Protein AF-A0A099KL88-F1 (afdb_monomer_lite)

Foldseek 3Di:
DDDDDDDDPDDPDPPPVVVVVVVVVVVVVCVVVVVVVVVVVLVVVLLVVLVVLLVLLQVLLVVLLVVDAAELVCLVCSQVSSLVSSVPDPSRPADSVQKDKDFAFFALDPVCVVVVVGPRDDPPSNGQKTKMKIAGDDDGPDPVSCVVGRRIDMDMHGYDYDD

pLDDT: mean 75.26, std 14.57, range [40.53, 94.12]

Sequence (163 aa):
MVNVNMGSWQHGQHKRTKHYKQRGSMVLEVAFLLPIFLFIVFSALELARGLILYASLNHVVSEAARQVKLSAASGANYQGKLLQAIKANPASLLDSSKLMVEQAKFYSSPEELANQEANNSVVDKNGLLAKYSVSYQVTLLSPWLQDLFPFSADILVKHEPER

Organism: Colwellia psychrerythraea (NCBI:txid28229)

Secondary structure (DSSP, 8-state):
-----------SSTTHHHHHHHHHHHHHHHHHHHHHHHHHHHHHHHHHHHHHHHHHHHHHHHHHHHH---BGGGGGGHHHHHHHHHHH-TT--S-GGGEEEEEEEEESSHHHHHHT--B-SS--TT-SEEEEEEEE----SSGGGTTT---EEEEEEEPBPP-

InterPro domains:
  IPR012495 TadE-like domain [PF07811] (24-66)

Radius of gyration: 32.89 Å; chains: 1; bounding box: 78×39×110 Å

Structure (mmCIF, N/CA/C/O backbone):
data_AF-A0A099KL88-F1
#
_entry.id   AF-A0A099KL88-F1
#
loop_
_atom_site.group_PDB
_atom_site.id
_atom_site.type_symbol
_atom_site.label_atom_id
_atom_site.label_alt_id
_atom_site.label_comp_id
_atom_site.label_asym_id
_atom_site.label_entity_id
_atom_site.label_seq_id
_atom_site.pdbx_PDB_ins_code
_atom_site.Cartn_x
_atom_site.Cartn_y
_atom_site.Cartn_z
_atom_site.occupancy
_atom_site.B_iso_or_equiv
_atom_site.auth_seq_id
_atom_site.auth_comp_id
_atom_site.auth_asym_id
_atom_site.auth_atom_id
_atom_site.pdbx_PDB_model_num
ATOM 1 N N . MET A 1 1 ? 56.949 22.483 -79.889 1.00 40.53 1 MET A N 1
ATOM 2 C CA . MET A 1 1 ? 57.203 22.008 -78.512 1.00 40.53 1 MET A CA 1
ATOM 3 C C . MET A 1 1 ? 55.963 22.305 -77.688 1.00 40.53 1 MET A C 1
ATOM 5 O O . MET A 1 1 ? 55.648 23.472 -77.513 1.00 40.53 1 MET A O 1
ATOM 9 N N . VAL A 1 2 ? 55.218 21.279 -77.270 1.00 41.91 2 VAL A N 1
ATOM 10 C CA . VAL A 1 2 ? 54.027 21.427 -76.417 1.00 41.91 2 VAL A CA 1
ATOM 11 C C . VAL A 1 2 ? 54.329 20.717 -75.105 1.00 41.91 2 VAL A C 1
ATOM 13 O O . VAL A 1 2 ? 54.659 19.535 -75.105 1.00 41.91 2 VAL A O 1
ATOM 16 N N . ASN A 1 3 ? 54.290 21.469 -74.008 1.00 43.38 3 ASN A N 1
ATOM 17 C CA . ASN A 1 3 ? 54.563 20.982 -72.663 1.00 43.38 3 ASN A CA 1
ATOM 18 C C . ASN A 1 3 ? 53.258 20.422 -72.076 1.00 43.38 3 ASN A C 1
ATOM 20 O O . ASN A 1 3 ? 52.301 21.170 -71.874 1.00 43.38 3 ASN A O 1
ATOM 24 N N . VAL A 1 4 ? 53.195 19.106 -71.864 1.00 51.44 4 VAL A N 1
ATOM 25 C CA . VAL A 1 4 ? 52.030 18.436 -71.273 1.00 51.44 4 VAL A CA 1
ATOM 26 C C . VAL A 1 4 ? 52.247 18.370 -69.769 1.00 51.44 4 VAL A C 1
ATOM 28 O O . VAL A 1 4 ? 53.046 17.582 -69.271 1.00 51.44 4 VAL A O 1
ATOM 31 N N . ASN A 1 5 ? 51.533 19.229 -69.047 1.00 52.06 5 ASN A N 1
ATOM 32 C CA . ASN A 1 5 ? 51.546 19.261 -67.593 1.00 52.06 5 ASN A CA 1
ATOM 33 C C . ASN A 1 5 ? 50.667 18.112 -67.060 1.00 52.06 5 ASN A C 1
ATOM 35 O O . ASN A 1 5 ? 49.442 18.143 -67.194 1.00 52.06 5 ASN A O 1
ATOM 39 N N . MET A 1 6 ? 51.289 17.071 -66.501 1.00 49.25 6 MET A N 1
ATOM 40 C CA . MET A 1 6 ? 50.600 15.957 -65.843 1.00 49.25 6 MET A CA 1
ATOM 41 C C . MET A 1 6 ? 50.048 16.421 -64.490 1.00 49.25 6 MET A C 1
ATOM 43 O O . MET A 1 6 ? 50.779 16.554 -63.511 1.00 49.25 6 MET A O 1
ATOM 47 N N . GLY A 1 7 ? 48.738 16.668 -64.440 1.00 47.75 7 GLY A N 1
ATOM 48 C CA . GLY A 1 7 ? 48.017 16.959 -63.204 1.00 47.75 7 GLY A CA 1
ATOM 49 C C . GLY A 1 7 ? 47.994 15.755 -62.257 1.00 47.75 7 GLY A C 1
ATOM 50 O O . GLY A 1 7 ? 47.506 14.679 -62.607 1.00 47.75 7 GLY A O 1
ATOM 51 N N . SER A 1 8 ? 48.489 15.952 -61.037 1.00 54.97 8 SER A N 1
ATOM 52 C CA . SER A 1 8 ? 48.431 14.996 -59.934 1.00 54.97 8 SER A CA 1
ATOM 53 C C . SER A 1 8 ? 47.009 14.898 -59.359 1.00 54.97 8 SER A C 1
ATOM 55 O O . SER A 1 8 ? 46.599 15.654 -58.481 1.00 54.97 8 SER A O 1
ATOM 57 N N . TRP A 1 9 ? 46.239 13.919 -59.835 1.00 56.09 9 TRP A N 1
ATOM 58 C CA . TRP A 1 9 ? 44.925 13.568 -59.284 1.00 56.09 9 TRP A CA 1
ATOM 59 C C . TRP A 1 9 ? 45.023 12.448 -58.252 1.00 56.09 9 TRP A C 1
ATOM 61 O O . TRP A 1 9 ? 44.628 11.315 -58.499 1.00 56.09 9 TRP A O 1
ATOM 71 N N . GLN A 1 10 ? 45.494 12.761 -57.055 1.00 58.88 10 GLN A N 1
ATOM 72 C CA . GLN A 1 10 ? 45.211 11.945 -55.876 1.00 58.88 10 GLN A CA 1
ATOM 73 C C . GLN A 1 10 ? 45.242 12.880 -54.687 1.00 58.88 10 GLN A C 1
ATOM 75 O O . GLN A 1 10 ? 46.338 13.250 -54.330 1.00 58.88 10 GLN A O 1
ATOM 80 N N . HIS A 1 11 ? 44.104 13.297 -54.117 1.00 52.09 11 HIS A N 1
ATOM 81 C CA . HIS A 1 11 ? 43.975 13.805 -52.728 1.00 52.09 11 HIS A CA 1
ATOM 82 C C . HIS A 1 11 ? 42.484 14.038 -52.344 1.00 52.09 11 HIS A C 1
ATOM 84 O O . HIS A 1 11 ? 42.136 14.994 -51.657 1.00 52.09 11 HIS A O 1
ATOM 90 N N . GLY A 1 12 ? 41.557 13.175 -52.795 1.00 51.12 12 GLY A N 1
ATOM 91 C CA . GLY A 1 12 ? 40.103 13.387 -52.607 1.00 51.12 12 GLY A CA 1
ATOM 92 C C . GLY A 1 12 ? 39.349 12.366 -51.741 1.00 51.12 12 GLY A C 1
ATOM 93 O O . GLY A 1 12 ? 38.256 12.656 -51.263 1.00 51.12 12 GLY A O 1
ATOM 94 N N . GLN A 1 13 ? 39.895 11.168 -51.515 1.00 51.78 13 GLN A N 1
ATOM 95 C CA . GLN A 1 13 ? 39.106 10.029 -51.007 1.00 51.78 13 GLN A CA 1
ATOM 96 C C . GLN A 1 13 ? 39.147 9.853 -49.472 1.00 51.78 13 GLN A C 1
ATOM 98 O O . GLN A 1 13 ? 38.297 9.176 -48.901 1.00 51.78 13 GLN A O 1
ATOM 103 N N . HIS A 1 14 ? 40.067 10.510 -48.756 1.00 50.00 14 HIS A N 1
ATOM 104 C CA . HIS A 1 14 ? 40.273 10.256 -47.319 1.00 50.00 14 HIS A CA 1
ATOM 105 C C . HIS A 1 14 ? 39.318 10.995 -46.361 1.00 50.00 14 HIS A C 1
ATOM 107 O O . HIS A 1 14 ? 39.259 10.657 -45.177 1.00 50.00 14 HIS A O 1
ATOM 113 N N . LYS A 1 15 ? 38.562 12.000 -46.831 1.00 52.56 15 LYS A N 1
ATOM 114 C CA . LYS A 1 15 ? 37.688 12.813 -45.957 1.00 52.56 15 LYS A CA 1
ATOM 115 C C . LYS A 1 15 ? 36.278 12.238 -45.759 1.00 52.56 15 LYS A C 1
ATOM 117 O O . LYS A 1 15 ? 35.658 12.526 -44.741 1.00 52.56 15 LYS A O 1
ATOM 122 N N . ARG A 1 16 ? 35.769 11.393 -46.667 1.00 51.44 16 ARG A N 1
ATOM 123 C CA . ARG A 1 16 ? 34.388 10.867 -46.572 1.00 51.44 16 ARG A CA 1
ATOM 124 C C . ARG A 1 16 ? 34.224 9.725 -45.561 1.00 51.44 16 ARG A C 1
ATOM 126 O O . ARG A 1 16 ? 33.170 9.615 -44.946 1.00 51.44 16 ARG A O 1
ATOM 133 N N . THR A 1 17 ? 35.259 8.922 -45.314 1.00 53.84 17 THR A N 1
ATOM 134 C CA . THR A 1 17 ? 35.189 7.772 -44.389 1.00 53.84 17 THR A CA 1
ATOM 135 C C . THR A 1 17 ? 35.221 8.164 -42.907 1.00 53.84 17 THR A C 1
ATOM 137 O O . THR A 1 17 ? 34.678 7.440 -42.073 1.00 53.84 17 THR A O 1
ATOM 140 N N . LYS A 1 18 ? 35.801 9.322 -42.557 1.00 55.94 18 LYS A N 1
ATOM 141 C CA . LYS A 1 18 ? 35.856 9.806 -41.164 1.00 55.94 18 LYS A CA 1
ATOM 142 C C . LYS A 1 18 ? 34.478 10.199 -40.617 1.00 55.94 18 LYS A C 1
ATOM 144 O O . LYS A 1 18 ? 34.154 9.835 -39.490 1.00 55.94 18 LYS A O 1
ATOM 149 N N . HIS A 1 19 ? 33.642 10.859 -41.422 1.00 54.12 19 HIS A N 1
ATOM 150 C CA . HIS A 1 19 ? 32.308 11.290 -40.987 1.00 54.12 19 HIS A CA 1
ATOM 151 C C . HIS A 1 19 ? 31.340 10.121 -40.736 1.00 54.12 19 HIS A C 1
ATOM 153 O O . HIS A 1 19 ? 30.538 10.186 -39.808 1.00 54.12 19 HIS A O 1
ATOM 159 N N . TYR A 1 20 ? 31.434 9.031 -41.507 1.00 56.16 20 TYR A N 1
ATOM 160 C CA . TYR A 1 20 ? 30.614 7.834 -41.277 1.00 56.16 20 TYR A CA 1
ATOM 161 C C . TYR A 1 20 ? 31.001 7.094 -39.989 1.00 56.16 20 TYR A C 1
ATOM 163 O O . TYR A 1 20 ? 30.117 6.694 -39.233 1.00 56.16 20 TYR A O 1
ATOM 171 N N . LYS A 1 21 ? 32.303 6.973 -39.687 1.00 59.56 21 LYS A N 1
ATOM 172 C CA . LYS A 1 21 ? 32.769 6.358 -38.430 1.00 59.56 21 LYS A CA 1
ATOM 173 C C . LYS A 1 21 ? 32.321 7.144 -37.193 1.00 59.56 21 LYS A C 1
ATOM 175 O O . LYS A 1 21 ? 31.896 6.538 -36.217 1.00 59.56 21 LYS A O 1
ATOM 180 N N . GLN A 1 22 ? 32.356 8.477 -37.249 1.00 62.06 22 GLN A N 1
ATOM 181 C CA . GLN A 1 22 ? 31.889 9.325 -36.144 1.00 62.06 22 GLN A CA 1
ATOM 182 C C . GLN A 1 22 ? 30.376 9.203 -35.906 1.00 62.06 22 GLN A C 1
ATOM 184 O O . GLN A 1 22 ? 29.952 9.098 -34.759 1.00 62.06 22 GLN A O 1
ATOM 189 N N . ARG A 1 23 ? 29.562 9.144 -36.970 1.00 63.03 23 ARG A N 1
ATOM 190 C CA . ARG A 1 23 ? 28.108 8.938 -36.841 1.00 63.03 23 ARG A CA 1
ATOM 191 C C . ARG A 1 23 ? 27.762 7.557 -36.277 1.00 63.03 23 ARG A C 1
ATOM 193 O O . ARG A 1 23 ? 26.900 7.471 -35.413 1.00 63.03 23 ARG A O 1
ATOM 200 N N . GLY A 1 24 ? 28.454 6.499 -36.707 1.00 67.12 24 GLY A N 1
ATOM 201 C CA . GLY A 1 24 ? 28.255 5.149 -36.162 1.00 67.12 24 GLY A CA 1
ATOM 202 C C . GLY A 1 24 ? 28.632 5.035 -34.680 1.00 67.12 24 GLY A C 1
ATOM 203 O O . GLY A 1 24 ? 27.910 4.407 -33.913 1.00 67.12 24 GLY A O 1
ATOM 204 N N . SER A 1 25 ? 29.714 5.704 -34.265 1.00 76.69 25 SER A N 1
ATOM 205 C CA . SER A 1 25 ? 30.130 5.770 -32.857 1.00 76.69 25 SER A CA 1
ATOM 206 C C . SER A 1 25 ? 29.094 6.477 -31.981 1.00 76.69 25 SER A C 1
ATOM 208 O O . SER A 1 25 ? 28.775 5.987 -30.904 1.00 76.69 25 SER A O 1
ATOM 210 N N . MET A 1 26 ? 28.534 7.594 -32.457 1.00 78.50 26 MET A N 1
ATOM 211 C CA . MET A 1 26 ? 27.524 8.356 -31.717 1.00 78.50 26 MET A CA 1
ATOM 212 C C . MET A 1 26 ? 26.215 7.572 -31.551 1.00 78.50 26 MET A C 1
ATOM 214 O O . MET A 1 26 ? 25.597 7.614 -30.494 1.00 78.50 26 MET A O 1
ATOM 218 N N . VAL A 1 27 ? 25.801 6.819 -32.576 1.00 84.38 27 VAL A N 1
ATOM 219 C CA . VAL A 1 27 ? 24.602 5.967 -32.498 1.00 84.38 27 VAL A CA 1
ATOM 220 C C . VAL A 1 27 ? 24.787 4.846 -31.477 1.00 84.38 27 VAL A C 1
ATOM 222 O O . VAL A 1 27 ? 23.866 4.580 -30.709 1.00 84.38 27 VAL A O 1
ATOM 225 N N . LEU A 1 28 ? 25.966 4.218 -31.432 1.00 83.50 28 LEU A N 1
ATOM 226 C CA . LEU A 1 28 ? 26.276 3.193 -30.432 1.00 83.50 28 LEU A CA 1
ATOM 227 C C . LEU A 1 28 ? 26.258 3.773 -29.016 1.00 83.50 28 LEU A C 1
ATOM 229 O O . LEU A 1 28 ? 25.609 3.210 -28.142 1.00 83.50 28 LEU A O 1
ATOM 233 N N . GLU A 1 29 ? 26.900 4.919 -28.798 1.00 84.94 29 GLU A N 1
ATOM 234 C CA . GLU A 1 29 ? 26.918 5.584 -27.493 1.00 84.94 29 GLU A CA 1
ATOM 235 C C . GLU A 1 29 ? 25.501 5.922 -27.002 1.00 84.94 29 GLU A C 1
ATOM 237 O O . GLU A 1 29 ? 25.140 5.588 -25.874 1.00 84.94 29 GLU A O 1
ATOM 242 N N . VAL A 1 30 ? 24.649 6.478 -27.869 1.00 88.88 30 VAL A N 1
ATOM 243 C CA . VAL A 1 30 ? 23.245 6.760 -27.528 1.00 88.88 30 VAL A CA 1
ATOM 244 C C . VAL A 1 30 ? 22.451 5.474 -27.288 1.00 88.88 30 VAL A C 1
ATOM 246 O O . VAL A 1 30 ? 21.648 5.432 -26.361 1.00 88.88 30 VAL A O 1
ATOM 249 N N . ALA A 1 31 ? 22.682 4.412 -28.062 1.00 89.88 31 ALA A N 1
ATOM 250 C CA . ALA A 1 31 ? 21.996 3.133 -27.874 1.00 89.88 31 ALA A CA 1
ATOM 251 C C . ALA A 1 31 ? 22.302 2.485 -26.512 1.00 89.88 31 ALA A C 1
ATOM 253 O O . ALA A 1 31 ? 21.445 1.786 -25.977 1.00 89.88 31 ALA A O 1
ATOM 254 N N . PHE A 1 32 ? 23.480 2.743 -25.933 1.00 91.31 32 PHE A N 1
ATOM 255 C CA . PHE A 1 32 ? 23.829 2.284 -24.585 1.00 91.31 32 PHE A CA 1
ATOM 256 C C . PHE A 1 32 ? 23.389 3.255 -23.485 1.00 91.31 32 PHE A C 1
ATOM 258 O O . PHE A 1 32 ? 22.901 2.815 -22.444 1.00 91.31 32 PHE A O 1
ATOM 265 N N . LEU A 1 33 ? 23.529 4.567 -23.694 1.00 93.25 33 LEU A N 1
ATOM 266 C CA . LEU A 1 33 ? 23.202 5.567 -22.672 1.00 93.25 33 LEU A CA 1
ATOM 267 C C . LEU A 1 33 ? 21.696 5.791 -22.515 1.00 93.25 33 LEU A C 1
ATOM 269 O O . LEU A 1 33 ? 21.224 5.989 -21.396 1.00 93.25 33 LEU A O 1
ATOM 273 N N . LEU A 1 34 ? 20.929 5.749 -23.608 1.00 93.56 34 LEU A N 1
ATOM 274 C CA . LEU A 1 34 ? 19.495 6.033 -23.582 1.00 93.56 34 LEU A CA 1
ATOM 275 C C . LEU A 1 34 ? 18.717 5.044 -22.692 1.00 93.56 34 LEU A C 1
ATOM 277 O O . LEU A 1 34 ? 17.951 5.518 -21.854 1.00 93.56 34 LEU A O 1
ATOM 281 N N . PRO A 1 35 ? 18.905 3.709 -22.779 1.00 93.12 35 PRO A N 1
ATOM 282 C CA . PRO A 1 35 ? 18.208 2.776 -21.893 1.00 93.12 35 PRO A CA 1
ATOM 283 C C . PRO A 1 35 ? 18.549 2.988 -20.416 1.00 93.12 35 PRO A C 1
ATOM 285 O O . PRO A 1 35 ? 17.658 2.920 -19.576 1.00 93.12 35 PRO A O 1
ATOM 288 N N . ILE A 1 36 ? 19.813 3.292 -20.098 1.00 92.31 36 ILE A N 1
ATOM 289 C CA . ILE A 1 36 ? 20.255 3.569 -18.722 1.00 92.31 36 ILE A CA 1
ATOM 290 C C . ILE A 1 36 ? 19.588 4.845 -18.206 1.00 92.31 36 ILE A C 1
ATOM 292 O O . ILE A 1 36 ? 19.047 4.866 -17.102 1.00 92.31 36 ILE A O 1
ATOM 296 N N . PHE A 1 37 ? 19.581 5.903 -19.015 1.00 94.12 37 PHE A N 1
ATOM 297 C CA . PHE A 1 37 ? 18.935 7.158 -18.657 1.00 94.12 37 PHE A CA 1
ATOM 298 C C . PHE A 1 37 ? 17.429 6.977 -18.439 1.00 94.12 37 PHE A C 1
ATOM 300 O O . PHE A 1 37 ? 16.897 7.418 -17.421 1.00 94.12 37 PHE A O 1
ATOM 307 N N . LEU A 1 38 ? 16.748 6.277 -19.351 1.00 92.94 38 LEU A N 1
ATOM 308 C CA . LEU A 1 38 ? 15.328 5.959 -19.205 1.00 92.94 38 LEU A CA 1
ATOM 309 C C . LEU A 1 38 ? 15.080 5.143 -17.937 1.00 92.94 38 LEU A C 1
ATOM 311 O O . LEU A 1 38 ? 14.182 5.485 -17.173 1.00 92.94 38 LEU A O 1
ATOM 315 N N . PHE A 1 39 ? 15.898 4.124 -17.669 1.00 90.69 39 PHE A N 1
ATOM 316 C CA . PHE A 1 39 ? 15.800 3.329 -16.448 1.00 90.69 39 PHE A CA 1
ATOM 317 C C . PHE A 1 39 ? 15.891 4.199 -15.189 1.00 90.69 39 PHE A C 1
ATOM 319 O O . PHE A 1 39 ? 15.060 4.053 -14.295 1.00 90.69 39 PHE A O 1
ATOM 326 N N . ILE A 1 40 ? 16.839 5.141 -15.132 1.00 91.75 40 ILE A N 1
ATOM 327 C CA . ILE A 1 40 ? 16.993 6.068 -13.999 1.00 91.75 40 ILE A CA 1
ATOM 328 C C . ILE A 1 40 ? 15.760 6.967 -13.855 1.00 91.75 40 ILE A C 1
ATOM 330 O O . ILE A 1 40 ? 15.227 7.102 -12.753 1.00 91.75 40 ILE A O 1
ATOM 334 N N . VAL A 1 41 ? 15.281 7.563 -14.950 1.00 93.50 41 VAL A N 1
ATOM 335 C CA . VAL A 1 41 ? 14.120 8.466 -14.922 1.00 93.50 41 VAL A CA 1
ATOM 336 C C . VAL A 1 41 ? 12.854 7.725 -14.492 1.00 93.50 41 VAL A C 1
ATOM 338 O O . VAL A 1 41 ? 12.149 8.193 -13.598 1.00 93.50 41 VAL A O 1
ATOM 341 N N . PHE A 1 42 ? 12.576 6.554 -15.071 1.00 91.75 42 PHE A N 1
ATOM 342 C CA . PHE A 1 42 ? 11.419 5.746 -14.683 1.00 91.75 42 PHE A CA 1
ATOM 343 C C . PHE A 1 42 ? 11.529 5.268 -13.236 1.00 91.75 42 PHE A C 1
ATOM 345 O O . PHE A 1 42 ? 10.558 5.387 -12.496 1.00 91.75 42 PHE A O 1
ATOM 352 N N . SER A 1 43 ? 12.713 4.835 -12.798 1.00 90.06 43 SER A N 1
ATOM 353 C CA . SER A 1 43 ? 12.959 4.450 -11.404 1.00 90.06 43 SER A CA 1
ATOM 354 C C . SER A 1 43 ? 12.671 5.593 -10.431 1.00 90.06 43 SER A C 1
ATOM 356 O O . SER A 1 43 ? 12.006 5.387 -9.419 1.00 90.06 43 SER A O 1
ATOM 358 N N . ALA A 1 44 ? 13.122 6.813 -10.740 1.00 91.31 44 ALA A N 1
ATOM 359 C CA . ALA A 1 44 ? 12.877 7.983 -9.901 1.00 91.31 44 ALA A CA 1
ATOM 360 C C . ALA A 1 44 ? 11.384 8.346 -9.833 1.00 91.31 44 ALA A C 1
ATOM 362 O O . ALA A 1 44 ? 10.865 8.639 -8.754 1.00 91.31 44 ALA A O 1
ATOM 363 N N . LEU A 1 45 ? 10.680 8.294 -10.969 1.00 92.31 45 LEU A N 1
ATOM 364 C CA . LEU A 1 45 ? 9.238 8.544 -11.029 1.00 92.31 45 LEU A CA 1
ATOM 365 C C . LEU A 1 45 ? 8.442 7.489 -10.254 1.00 92.31 45 LEU A C 1
ATOM 367 O O . LEU A 1 45 ? 7.522 7.835 -9.510 1.00 92.31 45 LEU A O 1
ATOM 371 N N . GLU A 1 46 ? 8.794 6.212 -10.396 1.00 90.00 46 GLU A N 1
ATOM 372 C CA . GLU A 1 46 ? 8.142 5.135 -9.654 1.00 90.00 46 GLU A CA 1
ATOM 373 C C . GLU A 1 46 ? 8.414 5.219 -8.156 1.00 90.00 46 GLU A C 1
ATOM 375 O O . GLU A 1 46 ? 7.493 5.027 -7.364 1.00 90.00 46 GLU A O 1
ATOM 380 N N . LEU A 1 47 ? 9.637 5.572 -7.758 1.00 90.94 47 LEU A N 1
ATOM 381 C CA . LEU A 1 47 ? 9.987 5.784 -6.358 1.00 90.94 47 LEU A CA 1
ATOM 382 C C . LEU A 1 47 ? 9.176 6.939 -5.759 1.00 90.94 47 LEU A C 1
ATOM 384 O O . LEU A 1 47 ? 8.592 6.787 -4.686 1.00 90.94 47 LEU A O 1
ATOM 388 N N . ALA A 1 48 ? 9.077 8.070 -6.464 1.00 91.38 48 ALA A N 1
ATOM 389 C CA . ALA A 1 48 ? 8.262 9.204 -6.028 1.00 91.38 48 ALA A CA 1
ATOM 390 C C . ALA A 1 48 ? 6.781 8.817 -5.893 1.00 91.38 48 ALA A C 1
ATOM 392 O O . ALA A 1 48 ? 6.136 9.143 -4.895 1.00 91.38 48 ALA A O 1
ATOM 393 N N . ARG A 1 49 ? 6.245 8.064 -6.862 1.00 89.06 49 ARG A N 1
ATOM 394 C CA . ARG A 1 49 ? 4.880 7.527 -6.797 1.00 89.06 49 ARG A CA 1
ATOM 395 C C . ARG A 1 49 ? 4.697 6.591 -5.600 1.00 89.06 49 ARG A C 1
ATOM 397 O O . ARG A 1 49 ? 3.692 6.709 -4.903 1.00 89.06 49 ARG A O 1
ATOM 404 N N . GLY A 1 50 ? 5.649 5.693 -5.352 1.00 88.69 50 GLY A N 1
ATOM 405 C CA . GLY A 1 50 ? 5.645 4.781 -4.208 1.00 88.69 50 GLY A CA 1
ATOM 406 C C . GLY A 1 50 ? 5.601 5.535 -2.879 1.00 88.69 50 GLY A C 1
ATOM 407 O O . GLY A 1 50 ? 4.726 5.268 -2.058 1.00 88.69 50 GLY A O 1
ATOM 408 N N . LEU A 1 51 ? 6.455 6.550 -2.715 1.00 90.31 51 LEU A N 1
ATOM 409 C CA . LEU A 1 51 ? 6.473 7.416 -1.532 1.00 90.31 51 LEU A CA 1
ATOM 410 C C . LEU A 1 51 ? 5.139 8.133 -1.310 1.00 90.31 51 LEU A C 1
ATOM 412 O O . LEU A 1 51 ? 4.634 8.147 -0.189 1.00 90.31 51 LEU A O 1
ATOM 416 N N . ILE A 1 52 ? 4.554 8.707 -2.364 1.00 90.88 52 ILE A N 1
ATOM 417 C CA . ILE A 1 52 ? 3.267 9.412 -2.271 1.00 90.88 52 ILE A CA 1
ATOM 418 C C . ILE A 1 52 ? 2.153 8.450 -1.849 1.00 90.88 52 ILE A C 1
ATOM 420 O O . ILE A 1 52 ? 1.362 8.781 -0.967 1.00 90.88 52 ILE A O 1
ATOM 424 N N . LEU A 1 53 ? 2.097 7.253 -2.441 1.00 89.69 53 LEU A N 1
ATOM 425 C CA . LEU A 1 53 ? 1.100 6.241 -2.085 1.00 89.69 53 LEU A CA 1
ATOM 426 C C . LEU A 1 53 ? 1.279 5.759 -0.644 1.00 89.69 53 LEU A C 1
ATOM 428 O O . LEU A 1 53 ? 0.301 5.680 0.094 1.00 89.69 53 LEU A O 1
ATOM 432 N N . TYR A 1 54 ? 2.515 5.497 -0.221 1.00 89.56 54 TYR A N 1
ATOM 433 C CA . TYR A 1 54 ? 2.819 5.088 1.148 1.00 89.56 54 TYR A CA 1
ATOM 434 C C . TYR A 1 54 ? 2.468 6.182 2.172 1.00 89.56 54 TYR A C 1
ATOM 436 O O . TYR A 1 54 ? 1.866 5.903 3.212 1.00 89.56 54 TYR A O 1
ATOM 444 N N . ALA A 1 55 ? 2.785 7.443 1.873 1.00 90.44 55 ALA A N 1
ATOM 445 C CA . ALA A 1 55 ? 2.421 8.577 2.717 1.00 90.44 55 ALA A CA 1
ATOM 446 C C . ALA A 1 55 ? 0.897 8.774 2.778 1.00 90.44 55 ALA A C 1
ATOM 448 O O . ALA A 1 55 ? 0.350 8.984 3.860 1.00 90.44 55 ALA A O 1
ATOM 449 N N . SER A 1 56 ? 0.206 8.656 1.639 1.00 91.06 56 SER A N 1
ATOM 450 C CA . SER A 1 56 ? -1.257 8.738 1.567 1.00 91.06 56 SER A CA 1
ATOM 451 C C . SER A 1 56 ? -1.916 7.617 2.373 1.00 91.06 56 SER A C 1
ATOM 453 O O . SER A 1 56 ? -2.825 7.899 3.150 1.00 91.06 56 SER A O 1
ATOM 455 N N . LEU A 1 57 ? -1.409 6.380 2.281 1.00 91.00 57 LEU A N 1
ATOM 456 C CA . LEU A 1 57 ? -1.867 5.249 3.091 1.00 91.00 57 LEU A CA 1
ATOM 457 C C . LEU A 1 57 ? -1.768 5.558 4.582 1.00 91.00 57 LEU A C 1
ATOM 459 O O . LEU A 1 57 ? -2.784 5.540 5.271 1.00 91.00 57 LEU A O 1
ATOM 463 N N . ASN A 1 58 ? -0.582 5.920 5.070 1.00 90.00 58 ASN A N 1
ATOM 464 C CA . ASN A 1 58 ? -0.388 6.240 6.485 1.00 90.00 58 ASN A CA 1
ATOM 465 C C . ASN A 1 58 ? -1.273 7.403 6.954 1.00 90.00 58 ASN A C 1
ATOM 467 O O . ASN A 1 58 ? -1.854 7.345 8.039 1.00 90.00 58 ASN A O 1
ATOM 471 N N . HIS A 1 59 ? -1.401 8.448 6.135 1.00 90.56 59 HIS A N 1
ATOM 472 C CA . HIS A 1 59 ? -2.225 9.605 6.461 1.00 90.56 59 HIS A CA 1
ATOM 473 C C . HIS A 1 59 ? -3.708 9.236 6.583 1.00 90.56 59 HIS A C 1
ATOM 475 O O . HIS A 1 59 ? -4.325 9.506 7.613 1.00 90.56 59 HIS A O 1
ATOM 481 N N . VAL A 1 60 ? -4.275 8.594 5.560 1.00 90.75 60 VAL A N 1
ATOM 482 C CA . VAL A 1 60 ? -5.707 8.274 5.518 1.00 90.75 60 VAL A CA 1
ATOM 483 C C . VAL A 1 60 ? -6.069 7.238 6.578 1.00 90.75 60 VAL A C 1
ATOM 485 O O . VAL A 1 60 ? -7.119 7.350 7.203 1.00 90.75 60 VAL A O 1
ATOM 488 N N . VAL A 1 61 ? -5.194 6.262 6.821 1.00 89.75 61 VAL A N 1
ATOM 489 C CA . VAL A 1 61 ? -5.374 5.240 7.858 1.00 89.75 61 VAL A CA 1
ATOM 490 C C . VAL A 1 61 ? -5.354 5.869 9.255 1.00 89.75 61 VAL A C 1
ATOM 492 O O . VAL A 1 61 ? -6.244 5.594 10.058 1.00 89.75 61 VAL A O 1
ATOM 495 N N . SER A 1 62 ? -4.407 6.771 9.532 1.00 87.50 62 SER A N 1
ATOM 496 C CA . SER A 1 62 ? -4.344 7.508 10.803 1.00 87.50 62 SER A CA 1
ATOM 497 C C . SER A 1 62 ? -5.571 8.401 11.017 1.00 87.50 62 SER A C 1
ATOM 499 O O . SER A 1 62 ? -6.153 8.428 12.103 1.00 87.50 62 SER A O 1
ATOM 501 N N . GLU A 1 63 ? -6.018 9.090 9.968 1.00 87.62 63 GLU A N 1
ATOM 502 C CA . GLU A 1 63 ? -7.200 9.949 10.030 1.00 87.62 63 GLU A CA 1
ATOM 503 C C . GLU A 1 63 ? -8.489 9.135 10.222 1.00 87.62 63 GLU A C 1
ATOM 505 O O . GLU A 1 63 ? -9.312 9.451 11.080 1.00 87.62 63 GLU A O 1
ATOM 510 N N . ALA A 1 64 ? -8.636 8.018 9.507 1.00 86.69 64 ALA A N 1
ATOM 511 C CA . ALA A 1 64 ? -9.755 7.100 9.687 1.00 86.69 64 ALA A CA 1
ATOM 512 C C . ALA A 1 64 ? -9.780 6.500 11.102 1.00 86.69 64 ALA A C 1
ATOM 514 O O . ALA A 1 64 ? -10.841 6.432 11.723 1.00 86.69 64 ALA A O 1
ATOM 515 N N . ALA A 1 65 ? -8.621 6.130 11.654 1.00 84.00 65 ALA A N 1
ATOM 516 C CA . ALA A 1 65 ? -8.513 5.632 13.023 1.00 84.00 65 ALA A CA 1
ATOM 517 C C . ALA A 1 65 ? -8.972 6.663 14.067 1.00 84.00 65 ALA A C 1
ATOM 519 O O . ALA A 1 65 ? -9.592 6.290 15.062 1.00 84.00 65 ALA A O 1
ATOM 520 N N . ARG A 1 66 ? -8.719 7.959 13.836 1.00 82.88 66 ARG A N 1
ATOM 521 C CA . ARG A 1 66 ? -9.208 9.041 14.709 1.00 82.88 66 ARG A CA 1
ATOM 522 C C . ARG A 1 66 ? -10.724 9.200 14.652 1.00 82.88 66 ARG A C 1
ATOM 524 O O . ARG A 1 66 ? -11.341 9.532 15.663 1.00 82.88 66 ARG A O 1
ATOM 531 N N . GLN A 1 67 ? -11.320 8.976 13.485 1.00 82.69 67 GLN A N 1
ATOM 532 C CA . GLN A 1 67 ? -12.761 9.123 13.279 1.00 82.69 67 GLN A CA 1
ATOM 533 C C . GLN A 1 67 ? -13.551 7.926 13.824 1.00 82.69 67 GLN A C 1
ATOM 535 O O . GLN A 1 67 ? -14.647 8.098 14.363 1.00 82.69 67 GLN A O 1
ATOM 540 N N . VAL A 1 68 ? -13.007 6.711 13.718 1.00 80.88 68 VAL A N 1
ATOM 541 C CA . VAL A 1 68 ? -13.695 5.494 14.158 1.00 80.88 68 VAL A CA 1
ATOM 542 C C . VAL A 1 68 ? -13.376 5.198 15.623 1.00 80.88 68 VAL A C 1
ATOM 544 O O . VAL A 1 68 ? -12.346 4.615 15.952 1.00 80.88 68 VAL A O 1
ATOM 547 N N . LYS A 1 69 ? -14.313 5.536 16.515 1.00 70.81 69 LYS A N 1
ATOM 548 C CA . LYS A 1 69 ? -14.278 5.100 17.919 1.00 70.81 69 LYS A CA 1
ATOM 549 C C . LYS A 1 69 ? -14.732 3.648 18.047 1.00 70.81 69 LYS A C 1
ATOM 551 O O . LYS A 1 69 ? -15.723 3.240 17.434 1.00 70.81 69 LYS A O 1
ATOM 556 N N . LEU A 1 70 ? -14.017 2.885 18.863 1.00 66.50 70 LEU A N 1
ATOM 557 C CA . LEU A 1 70 ? -14.246 1.461 19.062 1.00 66.50 70 LEU A CA 1
ATOM 558 C C . LEU A 1 70 ? -14.985 1.262 20.396 1.00 66.50 70 LEU A C 1
ATOM 560 O O . LEU A 1 70 ? -14.379 1.297 21.462 1.00 66.50 70 LEU A O 1
ATOM 564 N N . SER A 1 71 ? -16.314 1.116 20.335 1.00 58.28 71 SER A N 1
ATOM 565 C CA . SER A 1 71 ? -17.131 0.738 21.500 1.00 58.28 71 SER A CA 1
ATOM 566 C C . SER A 1 71 ? -17.180 -0.784 21.652 1.00 58.28 71 SER A C 1
ATOM 568 O O . SER A 1 71 ? -17.096 -1.497 20.645 1.00 58.28 71 SER A O 1
ATOM 570 N N . ALA A 1 72 ? -17.360 -1.285 22.879 1.00 53.66 72 ALA A N 1
ATOM 571 C CA . ALA A 1 72 ? -17.406 -2.719 23.191 1.00 53.66 72 ALA A CA 1
ATOM 572 C C . ALA A 1 72 ? -18.417 -3.518 22.333 1.00 53.66 72 ALA A C 1
ATOM 574 O O . ALA A 1 72 ? -18.137 -4.648 21.933 1.00 53.66 72 ALA A O 1
ATOM 575 N N . ALA A 1 73 ? -19.548 -2.917 21.942 1.00 48.22 73 ALA A N 1
ATOM 576 C CA . ALA A 1 73 ? -20.531 -3.537 21.044 1.00 48.22 73 ALA A CA 1
ATOM 577 C C . ALA A 1 73 ? -20.088 -3.621 19.563 1.00 48.22 73 ALA A C 1
ATOM 579 O O . ALA A 1 73 ? -20.708 -4.318 18.760 1.00 48.22 73 ALA A O 1
ATOM 580 N N . SER A 1 74 ? -19.028 -2.905 19.173 1.00 54.97 74 SER A N 1
ATOM 581 C CA . SER A 1 74 ? -18.650 -2.665 17.772 1.00 54.97 74 SER A CA 1
ATOM 582 C C . SER A 1 74 ? -17.371 -3.359 17.302 1.00 54.97 74 SER A C 1
ATOM 584 O O . SER A 1 74 ? -17.045 -3.250 16.118 1.00 54.97 74 SER A O 1
ATOM 586 N N . GLY A 1 75 ? -16.683 -4.106 18.175 1.00 57.50 75 GLY A N 1
ATOM 587 C CA . GLY A 1 75 ? -15.442 -4.815 17.834 1.00 57.50 75 GLY A CA 1
ATOM 588 C C . GLY A 1 75 ? -15.571 -5.742 16.619 1.00 57.50 75 GLY A C 1
ATOM 589 O O . GLY A 1 75 ? -14.649 -5.833 15.815 1.00 57.50 75 GLY A O 1
ATOM 590 N N . ALA A 1 76 ? -16.754 -6.330 16.404 1.00 58.53 76 ALA A N 1
ATOM 591 C CA . ALA A 1 76 ? -17.038 -7.184 15.248 1.00 58.53 76 ALA A CA 1
ATOM 592 C C . ALA A 1 76 ? -17.142 -6.427 13.903 1.00 58.53 76 ALA A C 1
ATOM 594 O O . ALA A 1 76 ? -16.986 -7.039 12.854 1.00 58.53 76 ALA A O 1
ATOM 595 N N . ASN A 1 77 ? -17.371 -5.106 13.914 1.00 72.75 77 ASN A N 1
ATOM 596 C CA . ASN A 1 77 ? -17.596 -4.292 12.707 1.00 72.75 77 ASN A CA 1
ATOM 597 C C . ASN A 1 77 ? -16.548 -3.183 12.507 1.00 72.75 77 ASN A C 1
ATOM 599 O O . ASN A 1 77 ? -16.715 -2.331 11.629 1.00 72.75 77 ASN A O 1
ATOM 603 N N . TYR A 1 78 ? -15.470 -3.160 13.299 1.00 77.00 78 TYR A N 1
ATOM 604 C CA . TYR A 1 78 ? -14.466 -2.097 13.206 1.00 77.00 78 TYR A CA 1
ATOM 605 C C . TYR A 1 78 ? -13.763 -2.070 11.846 1.00 77.00 78 TYR A C 1
ATOM 607 O O . TYR A 1 78 ? -13.614 -0.996 11.275 1.00 77.00 78 TYR A O 1
ATOM 615 N N . GLN A 1 79 ? -13.413 -3.232 11.281 1.00 79.00 79 GLN A N 1
ATOM 616 C CA . GLN A 1 79 ? -12.801 -3.318 9.947 1.00 79.00 79 GLN A CA 1
ATOM 617 C C . GLN A 1 79 ? -13.659 -2.624 8.880 1.00 79.00 79 GLN A C 1
ATOM 619 O O . GLN A 1 79 ? -13.154 -1.822 8.097 1.00 79.00 79 GLN A O 1
ATOM 624 N N . GLY A 1 80 ? -14.970 -2.893 8.881 1.00 81.56 80 GLY A N 1
ATOM 625 C CA . GLY A 1 80 ? -15.914 -2.284 7.945 1.00 81.56 80 GLY A CA 1
ATOM 626 C C . GLY A 1 80 ? -16.035 -0.772 8.137 1.00 81.56 80 GLY A C 1
ATOM 627 O O . GLY A 1 80 ? 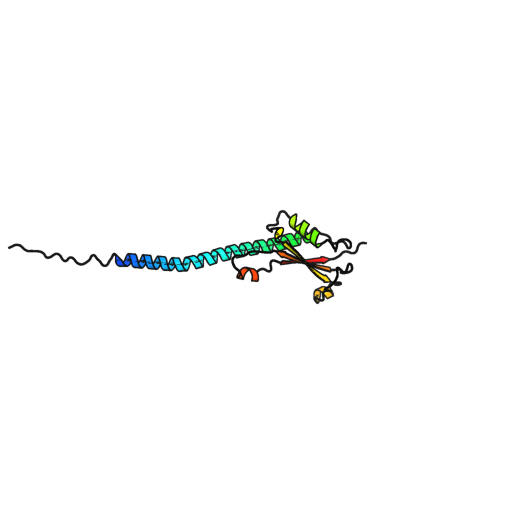-15.998 -0.027 7.158 1.00 81.56 80 GLY A O 1
ATOM 628 N N . LYS A 1 81 ? -16.107 -0.305 9.391 1.00 83.69 81 LYS A N 1
ATOM 629 C CA . LYS A 1 81 ? -16.146 1.132 9.712 1.00 83.69 81 LYS A CA 1
ATOM 630 C C . LYS A 1 81 ? -14.850 1.848 9.328 1.00 83.69 81 LYS A C 1
ATOM 632 O O . LYS A 1 81 ? -14.907 2.942 8.777 1.00 83.69 81 LYS A O 1
ATOM 637 N N . LEU A 1 82 ? -13.698 1.228 9.580 1.00 85.19 82 LEU A N 1
ATOM 638 C CA . LEU A 1 82 ? -12.388 1.754 9.207 1.00 85.19 82 LEU A CA 1
ATOM 639 C C . LEU A 1 82 ? -12.274 1.871 7.686 1.00 85.19 82 LEU A C 1
ATOM 641 O O . LEU A 1 82 ? -11.926 2.933 7.178 1.00 85.19 82 LEU A O 1
ATOM 645 N N . LEU A 1 83 ? -12.650 0.822 6.949 1.00 86.25 83 LEU A N 1
ATOM 646 C CA . LEU A 1 83 ? -12.649 0.850 5.488 1.00 86.25 83 LEU A CA 1
ATOM 647 C C . LEU A 1 83 ? -13.610 1.914 4.937 1.00 86.25 83 LEU A C 1
ATOM 649 O O . LEU A 1 83 ? -13.284 2.588 3.962 1.00 86.25 83 LEU A O 1
ATOM 653 N N . GLN A 1 84 ? -14.777 2.092 5.558 1.00 87.00 84 GLN A N 1
ATOM 654 C CA . GLN A 1 84 ? -15.723 3.143 5.186 1.00 87.00 84 GLN A CA 1
ATOM 655 C C . GLN A 1 84 ? -15.146 4.545 5.429 1.00 87.00 84 GLN A C 1
ATOM 657 O O . GLN A 1 84 ? -15.261 5.398 4.552 1.00 87.00 84 GLN A O 1
ATOM 662 N N . ALA A 1 85 ? -14.498 4.777 6.572 1.00 86.75 85 ALA A N 1
ATOM 663 C CA . ALA A 1 85 ? -13.856 6.053 6.885 1.00 86.75 85 ALA A CA 1
ATOM 664 C C . ALA A 1 85 ? -12.688 6.357 5.929 1.00 86.75 85 ALA A C 1
ATOM 666 O O . ALA A 1 85 ? -12.571 7.477 5.437 1.00 86.75 85 ALA A O 1
ATOM 667 N N . ILE A 1 86 ? -11.884 5.346 5.579 1.00 86.88 86 ILE A N 1
ATOM 668 C CA . ILE A 1 86 ? -10.827 5.470 4.565 1.00 86.88 86 ILE A CA 1
ATOM 669 C C . ILE A 1 86 ? -11.426 5.846 3.199 1.00 86.88 86 ILE A C 1
ATOM 671 O O . ILE A 1 86 ? -10.938 6.765 2.545 1.00 86.88 86 ILE A O 1
ATOM 675 N N . LYS A 1 87 ? -12.510 5.177 2.783 1.00 86.44 87 LYS A N 1
ATOM 676 C CA . LYS A 1 87 ? -13.217 5.451 1.517 1.00 86.44 87 LYS A CA 1
ATOM 677 C C . LYS A 1 87 ? -13.839 6.844 1.458 1.00 86.44 87 LYS A C 1
ATOM 679 O O . LYS A 1 87 ? -13.925 7.421 0.381 1.00 86.44 87 LYS A O 1
ATOM 684 N N . ALA A 1 88 ? -14.298 7.359 2.593 1.00 85.69 88 ALA A N 1
ATOM 685 C CA . ALA A 1 88 ? -14.925 8.671 2.681 1.00 85.69 88 ALA A CA 1
ATOM 686 C C . ALA A 1 88 ? -13.910 9.826 2.699 1.00 85.69 88 ALA A C 1
ATOM 688 O O . ALA A 1 88 ? -14.319 10.979 2.573 1.00 85.69 88 ALA A O 1
ATOM 689 N N . ASN A 1 89 ? -12.610 9.550 2.863 1.00 84.75 89 ASN A N 1
ATOM 690 C CA . ASN A 1 89 ? -11.595 10.591 2.958 1.00 84.75 89 ASN A CA 1
ATOM 691 C C . ASN A 1 89 ? -11.302 11.211 1.572 1.00 84.75 89 ASN A C 1
ATOM 693 O O . ASN A 1 89 ? -10.736 10.533 0.709 1.00 84.75 89 ASN A O 1
ATOM 697 N N . PRO A 1 90 ? -11.619 12.502 1.348 1.00 76.62 90 PRO A N 1
ATOM 698 C CA . PRO A 1 90 ? -11.440 13.154 0.049 1.00 76.62 90 PRO A CA 1
ATOM 699 C C . PRO A 1 90 ? -9.969 13.391 -0.323 1.00 76.62 90 PRO A C 1
ATOM 701 O O . PRO A 1 90 ? -9.672 13.638 -1.487 1.00 76.62 90 PRO A O 1
ATOM 704 N N . ALA A 1 91 ? -9.044 13.317 0.640 1.00 75.44 91 ALA A N 1
ATOM 705 C CA . ALA A 1 91 ? -7.606 13.454 0.406 1.00 75.44 91 ALA A CA 1
ATOM 706 C C . ALA A 1 91 ? -6.928 12.121 0.034 1.00 75.44 91 ALA A C 1
ATOM 708 O O . ALA A 1 91 ? -5.710 12.072 -0.155 1.00 75.44 91 ALA A O 1
ATOM 709 N N . SER A 1 92 ? -7.692 11.028 -0.050 1.00 78.31 92 SER A N 1
ATOM 710 C CA . SER A 1 92 ? -7.157 9.724 -0.420 1.00 78.31 92 SER A CA 1
ATOM 711 C C . SER A 1 92 ? -6.774 9.686 -1.899 1.00 78.31 92 SER A C 1
ATOM 713 O O . SER A 1 92 ? -7.613 9.855 -2.780 1.00 78.31 92 SER A O 1
ATOM 715 N N . LEU A 1 93 ? -5.501 9.395 -2.172 1.00 83.25 93 LEU A N 1
ATOM 716 C CA . LEU A 1 93 ? -5.011 9.061 -3.516 1.00 83.25 93 LEU A CA 1
ATOM 717 C C . LEU A 1 93 ? -5.093 7.549 -3.792 1.00 83.25 93 LEU A C 1
ATOM 719 O O . LEU A 1 93 ? -4.572 7.064 -4.798 1.00 83.25 93 LEU A O 1
ATOM 723 N N . LEU A 1 94 ? -5.695 6.794 -2.870 1.00 86.38 94 LEU A N 1
ATOM 724 C CA . LEU A 1 94 ? -5.718 5.339 -2.874 1.00 86.38 94 LEU A CA 1
ATOM 725 C C . LEU A 1 94 ? -6.978 4.835 -3.564 1.00 86.38 94 LEU A C 1
ATOM 727 O O . LEU A 1 94 ? -8.090 5.295 -3.296 1.00 86.38 94 LEU A O 1
ATOM 731 N N . ASP A 1 95 ? -6.804 3.819 -4.398 1.00 84.88 95 ASP A N 1
ATOM 732 C CA . ASP A 1 95 ? -7.923 3.077 -4.953 1.00 84.88 95 ASP A CA 1
ATOM 733 C C . ASP A 1 95 ? -8.515 2.159 -3.880 1.00 84.88 95 ASP A C 1
ATOM 735 O O . ASP A 1 95 ? -7.876 1.222 -3.398 1.00 84.88 95 ASP A O 1
ATOM 739 N N . SER A 1 96 ? -9.769 2.410 -3.518 1.00 80.25 96 SER A N 1
ATOM 740 C CA . SER A 1 96 ? -10.428 1.650 -2.462 1.00 80.25 96 SER A CA 1
ATOM 741 C C . SER A 1 96 ? -10.612 0.160 -2.756 1.00 80.25 96 SER A C 1
ATOM 743 O O . SER A 1 96 ? -10.793 -0.614 -1.818 1.00 80.25 96 SER A O 1
ATOM 745 N N . SER A 1 97 ? -10.555 -0.248 -4.028 1.00 84.38 97 SER A N 1
ATOM 746 C CA . SER A 1 97 ? -10.619 -1.659 -4.433 1.00 84.38 97 SER A CA 1
ATOM 747 C C . SER A 1 97 ? -9.327 -2.429 -4.140 1.00 84.38 97 SER A C 1
ATOM 749 O O . SER A 1 97 ? -9.344 -3.655 -4.085 1.00 84.38 97 SER A O 1
ATOM 751 N N . LYS A 1 98 ? -8.219 -1.713 -3.918 1.00 86.31 98 LYS A N 1
ATOM 752 C CA . LYS A 1 98 ? -6.885 -2.274 -3.657 1.00 86.31 98 LYS A CA 1
ATOM 753 C C . LYS A 1 98 ? -6.502 -2.249 -2.180 1.00 86.31 98 LYS A C 1
ATOM 755 O O . LYS A 1 98 ? -5.398 -2.663 -1.833 1.00 86.31 98 LYS A O 1
ATOM 760 N N . LEU A 1 99 ? -7.387 -1.738 -1.325 1.00 85.69 99 LEU A N 1
ATOM 761 C CA . LEU A 1 99 ? -7.211 -1.719 0.121 1.00 85.69 99 LEU A CA 1
ATOM 762 C C . LEU A 1 99 ? -7.731 -3.013 0.734 1.00 85.69 99 LEU A C 1
ATOM 764 O O . LEU A 1 99 ? -8.871 -3.413 0.494 1.00 85.69 99 LEU A O 1
ATOM 768 N N . MET A 1 100 ? -6.917 -3.615 1.589 1.00 83.94 100 MET A N 1
ATOM 769 C CA . MET A 1 100 ? -7.301 -4.754 2.409 1.00 83.94 100 MET A CA 1
ATOM 770 C C . MET A 1 100 ? -7.060 -4.406 3.875 1.00 83.94 100 MET A C 1
ATOM 772 O O . MET A 1 100 ? -6.033 -3.836 4.230 1.00 83.94 100 MET A O 1
ATOM 776 N N . VAL A 1 101 ? -8.035 -4.710 4.730 1.00 80.06 101 VAL A N 1
ATOM 777 C CA . VAL A 1 101 ? -7.916 -4.522 6.179 1.00 80.06 101 VAL A CA 1
ATOM 778 C C . VAL A 1 101 ? -7.856 -5.899 6.809 1.00 80.06 101 VAL A C 1
ATOM 780 O O . VAL A 1 101 ? -8.843 -6.631 6.810 1.00 80.06 101 VAL A O 1
ATOM 783 N N . GLU A 1 102 ? -6.704 -6.237 7.363 1.00 77.81 102 GLU A N 1
ATOM 784 C CA . GLU A 1 102 ? -6.489 -7.470 8.101 1.00 77.81 102 GLU A CA 1
ATOM 785 C C . GLU A 1 102 ? -6.522 -7.158 9.599 1.00 77.81 102 GLU A C 1
ATOM 787 O O . GLU A 1 102 ? -5.866 -6.240 10.098 1.00 77.81 102 GLU A O 1
ATOM 792 N N . GLN A 1 103 ? -7.343 -7.897 10.344 1.00 66.69 103 GLN A N 1
ATOM 793 C CA . GLN A 1 103 ? -7.301 -7.835 11.802 1.00 66.69 103 GLN A CA 1
ATOM 794 C C . GLN A 1 103 ? -6.131 -8.698 12.243 1.00 66.69 103 GLN A C 1
ATOM 796 O O . GLN A 1 103 ? -6.155 -9.912 12.071 1.00 66.69 103 GLN A O 1
ATOM 801 N N . ALA A 1 104 ? -5.091 -8.047 12.754 1.00 60.91 104 ALA A N 1
ATOM 802 C CA . ALA A 1 104 ? -3.832 -8.718 12.992 1.00 60.91 104 ALA A CA 1
ATOM 803 C C . ALA A 1 104 ? -3.866 -9.472 14.324 1.00 60.91 104 ALA A C 1
ATOM 805 O O . ALA A 1 104 ? -3.635 -10.678 14.337 1.00 60.91 104 ALA A O 1
ATOM 806 N N . LYS A 1 105 ? -4.089 -8.774 15.450 1.00 71.50 105 LYS A N 1
ATOM 807 C CA . LYS A 1 105 ? -3.831 -9.322 16.800 1.00 71.50 105 LYS A CA 1
ATOM 808 C C . LYS A 1 105 ? -4.646 -8.614 17.890 1.00 71.50 105 LYS A C 1
ATOM 810 O O . LYS A 1 105 ? -4.855 -7.404 17.800 1.00 71.50 105 LYS A O 1
ATOM 815 N N . PHE A 1 106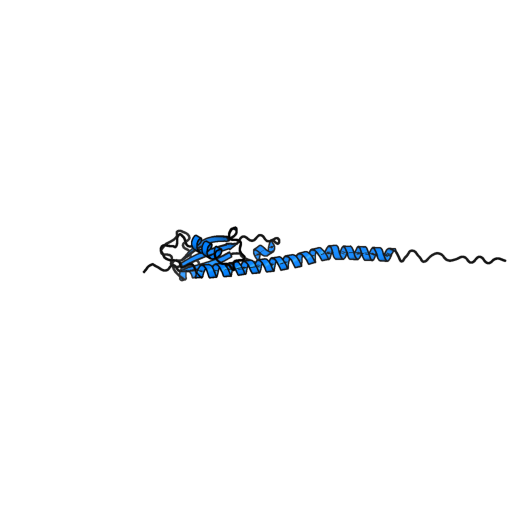 ? -5.045 -9.342 18.935 1.00 73.00 106 PHE A N 1
ATOM 816 C CA . PHE A 1 106 ? -5.615 -8.785 20.170 1.00 73.00 106 PHE A CA 1
ATOM 817 C C . PHE A 1 106 ? -4.616 -8.888 21.322 1.00 73.00 106 PHE A C 1
ATOM 819 O O . PHE A 1 106 ? -3.850 -9.851 21.399 1.00 73.00 106 PHE A O 1
ATOM 826 N N . TYR A 1 107 ? -4.653 -7.893 22.205 1.00 74.25 107 TYR A N 1
ATOM 827 C CA . TYR A 1 107 ? -3.822 -7.806 23.400 1.00 74.25 107 TYR A CA 1
ATOM 828 C C . TYR A 1 107 ? -4.691 -7.427 24.599 1.00 74.25 107 TYR A C 1
ATOM 830 O O . TYR A 1 107 ? -5.489 -6.481 24.549 1.00 74.25 107 TYR A O 1
ATOM 838 N N . SER A 1 108 ? -4.527 -8.171 25.682 1.00 70.44 108 SER A N 1
ATOM 839 C CA . SER A 1 108 ? -5.273 -8.003 26.928 1.00 70.44 108 SER A CA 1
ATOM 840 C C . SER A 1 108 ? -4.654 -6.902 27.788 1.00 70.44 108 SER A C 1
ATOM 842 O O . SER A 1 108 ? -5.378 -6.206 28.496 1.00 70.44 108 SER A O 1
ATOM 844 N N . SER A 1 109 ? -3.338 -6.675 27.682 1.00 70.94 109 SER A N 1
ATOM 845 C CA . SER A 1 109 ? -2.638 -5.589 28.379 1.00 70.94 109 SER A CA 1
ATOM 846 C C . SER A 1 109 ? -1.551 -4.912 27.521 1.00 70.94 109 SER A C 1
ATOM 848 O O . SER A 1 109 ? -1.115 -5.455 26.500 1.00 70.94 109 SER A O 1
ATOM 850 N N . PRO A 1 110 ? -1.084 -3.708 27.911 1.00 74.25 110 PRO A N 1
ATOM 851 C CA . PRO A 1 110 ? 0.089 -3.082 27.303 1.00 74.25 110 PRO A CA 1
ATOM 852 C C . PRO A 1 110 ? 1.378 -3.903 27.468 1.00 74.25 110 PRO A C 1
ATOM 854 O O . PRO A 1 110 ? 2.254 -3.803 26.610 1.00 74.25 110 PRO A O 1
ATOM 857 N N . GLU A 1 111 ? 1.506 -4.710 28.531 1.00 76.31 111 GLU A N 1
ATOM 858 C CA . GLU A 1 111 ? 2.667 -5.596 28.701 1.00 76.31 111 GLU A CA 1
ATOM 859 C C . GLU A 1 111 ? 2.672 -6.722 27.656 1.00 76.31 111 GLU A C 1
ATOM 861 O O . GLU A 1 111 ? 3.712 -6.989 27.058 1.00 76.31 111 GLU A O 1
ATOM 866 N N . GLU A 1 112 ? 1.512 -7.319 27.355 1.00 75.12 112 GLU A N 1
ATOM 867 C CA . GLU A 1 112 ? 1.379 -8.318 26.279 1.00 75.12 112 GLU A CA 1
ATOM 868 C C . GLU A 1 112 ? 1.728 -7.728 24.903 1.00 75.12 112 GLU A C 1
ATOM 870 O O . GLU A 1 112 ? 2.388 -8.373 24.085 1.00 75.12 112 GLU A O 1
ATOM 875 N N . LEU A 1 113 ? 1.345 -6.470 24.650 1.00 77.12 113 LEU A N 1
ATOM 876 C CA . LEU A 1 113 ? 1.747 -5.751 23.439 1.00 77.12 113 LEU A CA 1
ATOM 877 C C . LEU A 1 113 ? 3.268 -5.555 23.373 1.00 77.12 113 LEU A C 1
ATOM 879 O O . LEU A 1 113 ? 3.859 -5.757 22.310 1.00 77.12 113 LEU A O 1
ATOM 883 N N . ALA A 1 114 ? 3.895 -5.169 24.488 1.00 77.06 114 ALA A N 1
ATOM 884 C CA . ALA A 1 114 ? 5.340 -4.959 24.566 1.00 77.06 114 ALA A CA 1
ATOM 885 C C . ALA A 1 114 ? 6.123 -6.262 24.331 1.00 77.06 114 ALA A C 1
ATOM 887 O O . ALA A 1 114 ? 7.149 -6.245 23.649 1.00 77.06 114 ALA A O 1
ATOM 888 N N . ASN A 1 115 ? 5.597 -7.387 24.819 1.00 81.38 115 ASN A N 1
ATOM 889 C CA . ASN A 1 115 ? 6.198 -8.712 24.661 1.00 81.38 115 ASN A CA 1
ATOM 890 C C . ASN A 1 115 ? 5.793 -9.418 23.350 1.00 81.38 115 ASN A C 1
ATOM 892 O O . ASN A 1 115 ? 6.297 -10.496 23.051 1.00 81.38 115 ASN A O 1
ATOM 896 N N . GLN A 1 116 ? 4.914 -8.808 22.542 1.00 71.38 116 GLN A N 1
ATOM 897 C CA . GLN A 1 116 ? 4.331 -9.379 21.316 1.00 71.38 116 GLN A CA 1
ATOM 898 C C . GLN A 1 116 ? 3.582 -10.709 21.518 1.00 71.38 116 GLN A C 1
ATOM 900 O O . GLN A 1 116 ? 3.331 -11.439 20.551 1.00 71.38 116 GLN A O 1
ATOM 905 N N . GLU A 1 117 ? 3.163 -10.990 22.748 1.00 68.88 117 GLU A N 1
ATOM 906 C CA . GLU A 1 117 ? 2.393 -12.171 23.129 1.00 68.88 117 GLU A CA 1
ATOM 907 C C . GLU A 1 117 ? 0.915 -11.918 22.818 1.00 68.88 117 GLU A C 1
ATOM 909 O O . GLU A 1 117 ? 0.132 -11.498 23.661 1.00 68.88 117 GLU A O 1
ATOM 914 N N . ALA A 1 118 ? 0.536 -12.091 21.552 1.00 64.88 118 ALA A N 1
ATOM 915 C CA . ALA A 1 118 ? -0.854 -11.938 21.141 1.00 64.88 118 ALA A CA 1
ATOM 916 C C . ALA A 1 118 ? -1.667 -13.200 21.440 1.00 64.88 118 ALA A C 1
ATOM 918 O O . ALA A 1 118 ? -1.264 -14.309 21.074 1.00 64.88 118 ALA A O 1
ATOM 919 N N . ASN A 1 119 ? -2.869 -13.018 21.988 1.00 63.38 119 ASN A N 1
ATOM 920 C CA . ASN A 1 119 ? -3.879 -14.070 21.991 1.00 63.38 119 ASN A CA 1
ATOM 921 C C . ASN A 1 119 ? -4.376 -14.250 20.548 1.00 63.38 119 ASN A C 1
ATOM 923 O O . ASN A 1 119 ? -5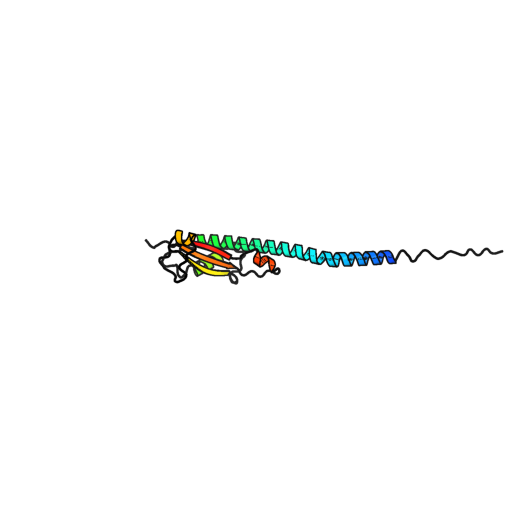.181 -13.477 20.032 1.00 63.38 119 ASN A O 1
ATOM 927 N N . ASN A 1 120 ? -3.831 -15.254 19.857 1.00 56.50 120 ASN A N 1
ATOM 928 C CA . ASN A 1 120 ? -4.007 -15.485 18.417 1.00 56.50 120 ASN A CA 1
ATOM 929 C C . ASN A 1 120 ? -5.411 -15.950 18.004 1.00 56.50 120 ASN A C 1
ATOM 931 O O . ASN A 1 120 ? -5.598 -16.447 16.892 1.00 56.50 120 ASN A O 1
ATOM 935 N N . SER A 1 121 ? -6.414 -15.903 18.869 1.00 50.81 121 SER A N 1
ATOM 936 C CA . SER A 1 121 ? -7.680 -16.554 18.567 1.00 50.81 121 SER A CA 1
ATOM 937 C C . SER A 1 121 ? -8.803 -15.907 19.342 1.00 50.81 121 SER A C 1
ATOM 939 O O . SER A 1 121 ? -8.780 -15.883 20.564 1.00 50.81 121 SER A O 1
ATOM 941 N N . VAL A 1 122 ? -9.823 -15.504 18.587 1.00 51.16 122 VAL A N 1
ATOM 942 C CA . VAL A 1 122 ? -11.103 -14.955 19.038 1.00 51.16 122 VAL A CA 1
ATOM 943 C C . VAL A 1 122 ? -11.047 -13.448 19.282 1.00 51.16 122 VAL A C 1
ATOM 945 O O . VAL A 1 122 ? -10.144 -12.931 19.930 1.00 51.16 122 VAL A O 1
ATOM 948 N N . VAL A 1 123 ? -12.042 -12.750 18.718 1.00 52.78 123 VAL A N 1
ATOM 949 C CA . VAL A 1 123 ? -12.464 -11.402 19.118 1.00 52.78 123 VAL A CA 1
ATOM 950 C C . VAL A 1 123 ? -12.823 -11.491 20.595 1.00 52.78 123 VAL A C 1
ATOM 952 O O . VAL A 1 123 ? -13.987 -11.681 20.952 1.00 52.78 123 VAL A O 1
ATOM 955 N N . ASP A 1 124 ? -11.812 -11.484 21.456 1.00 51.72 124 ASP A N 1
ATOM 956 C CA . ASP A 1 124 ? -12.037 -11.471 22.880 1.00 51.72 124 ASP A CA 1
ATOM 957 C C . ASP A 1 124 ? -12.578 -10.082 23.175 1.00 51.72 124 ASP A C 1
ATOM 959 O O . ASP A 1 124 ? -11.876 -9.074 23.075 1.00 51.72 124 ASP A O 1
ATOM 963 N N . LYS A 1 125 ? -13.878 -10.022 23.466 1.00 52.66 125 LYS A N 1
ATOM 964 C CA . LYS A 1 125 ? -14.583 -8.783 23.807 1.00 52.66 125 LYS A CA 1
ATOM 965 C C . LYS A 1 125 ?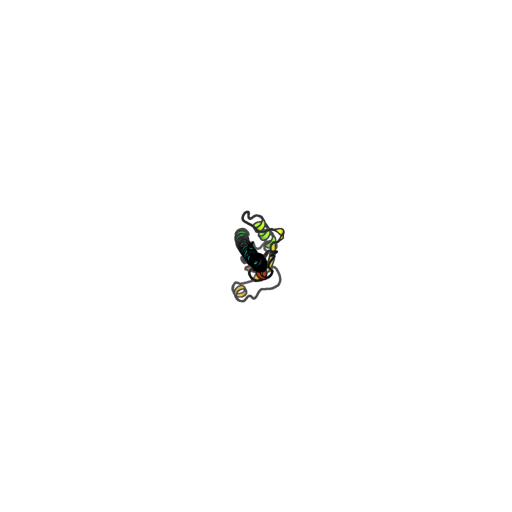 -13.971 -8.104 25.042 1.00 52.66 125 LYS A C 1
ATOM 967 O O . LYS A 1 125 ? -14.317 -6.960 25.320 1.00 52.66 125 LYS A O 1
ATOM 972 N N . ASN A 1 126 ? -13.061 -8.792 25.737 1.00 52.50 126 ASN A N 1
ATOM 973 C CA . ASN A 1 126 ? -12.309 -8.305 26.886 1.00 52.50 126 ASN A CA 1
ATOM 974 C C . ASN A 1 126 ? -10.900 -7.785 26.538 1.00 52.50 126 ASN A C 1
ATOM 976 O O . ASN A 1 126 ? -10.245 -7.204 27.403 1.00 52.50 126 ASN A O 1
ATOM 980 N N . GLY A 1 127 ? -10.424 -7.964 25.300 1.00 59.25 127 GLY A N 1
ATOM 981 C CA . GLY A 1 127 ? -9.138 -7.437 24.850 1.00 59.25 127 GLY A CA 1
ATOM 982 C C . GLY A 1 127 ? -9.146 -5.909 24.835 1.00 59.25 127 GLY A C 1
ATOM 983 O O . GLY A 1 127 ? -9.824 -5.286 24.019 1.00 59.25 127 GLY A O 1
ATOM 984 N N . LEU A 1 128 ? -8.376 -5.290 25.732 1.00 66.75 128 LEU A N 1
ATOM 985 C CA . LEU A 1 128 ? -8.279 -3.831 25.860 1.00 66.75 128 LEU A CA 1
ATOM 986 C C . LEU A 1 128 ? -7.641 -3.169 24.631 1.00 66.75 128 LEU A C 1
ATOM 988 O O . LEU A 1 128 ? -7.882 -1.985 24.388 1.00 66.75 128 LEU A O 1
ATOM 992 N N . LEU A 1 129 ? -6.831 -3.895 23.857 1.00 74.19 129 LEU A N 1
ATOM 993 C CA . LEU A 1 129 ? -6.084 -3.378 22.712 1.00 74.19 129 LEU A CA 1
ATOM 994 C C . LEU A 1 129 ? -6.212 -4.322 21.506 1.00 74.19 129 LEU A C 1
ATOM 996 O O . LEU A 1 129 ? -6.093 -5.537 21.627 1.00 74.19 129 LEU A O 1
ATOM 1000 N N . ALA A 1 130 ? -6.414 -3.761 20.316 1.00 76.50 130 ALA A N 1
ATOM 1001 C CA . ALA A 1 130 ? -6.482 -4.502 19.060 1.00 76.50 130 ALA A CA 1
ATOM 1002 C C . ALA A 1 130 ? -5.591 -3.849 18.002 1.00 76.50 130 ALA A C 1
ATOM 1004 O O . ALA A 1 130 ? -5.634 -2.634 17.805 1.00 76.50 130 ALA A O 1
ATOM 1005 N N . LYS A 1 131 ? -4.795 -4.660 17.307 1.00 81.75 131 LYS A N 1
ATOM 1006 C CA . LYS A 1 131 ? -3.957 -4.240 16.187 1.00 81.75 131 LYS A CA 1
ATOM 1007 C C . LYS A 1 131 ? -4.643 -4.592 14.870 1.00 81.75 131 LYS A C 1
ATOM 1009 O O . LYS A 1 131 ? -4.951 -5.756 14.611 1.00 81.75 131 LYS A O 1
ATOM 1014 N N . TYR A 1 132 ? -4.825 -3.587 14.025 1.00 82.38 132 TYR A N 1
ATOM 1015 C CA . TYR A 1 132 ? -5.292 -3.724 12.649 1.00 82.38 132 TYR A CA 1
ATOM 1016 C C . TYR A 1 132 ? -4.150 -3.373 11.701 1.00 82.38 132 TYR A C 1
ATOM 1018 O O . TYR A 1 132 ? -3.413 -2.425 11.964 1.00 82.38 132 TYR A O 1
ATOM 1026 N N . SER A 1 133 ? -4.014 -4.124 10.613 1.00 85.56 133 SER A N 1
ATOM 1027 C CA . SER A 1 133 ? -3.089 -3.813 9.525 1.00 85.56 133 SER A CA 1
ATOM 1028 C C . SER A 1 133 ? -3.8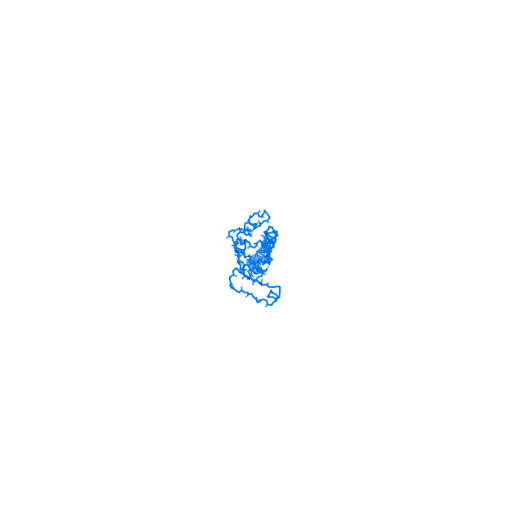93 -3.505 8.270 1.00 85.56 133 SER A C 1
ATOM 1030 O O . SER A 1 133 ? -4.789 -4.260 7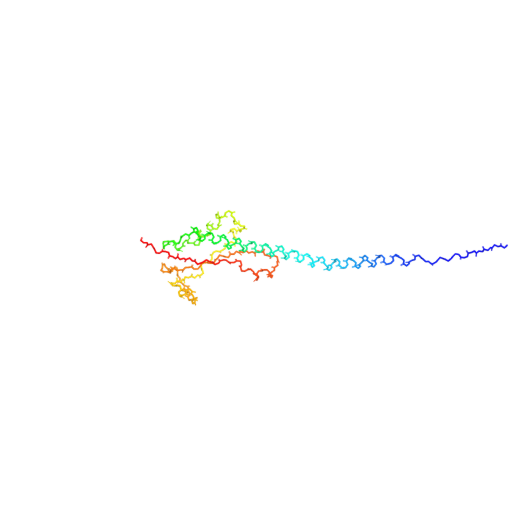.893 1.00 85.56 133 SER A O 1
ATOM 1032 N N . VAL A 1 134 ? -3.620 -2.368 7.644 1.00 87.62 134 VAL A N 1
ATOM 1033 C CA . VAL A 1 134 ? -4.243 -1.958 6.386 1.00 87.62 134 VAL A CA 1
ATOM 1034 C C . VAL A 1 134 ? -3.193 -2.051 5.299 1.00 87.62 134 VAL A C 1
ATOM 1036 O O . VAL A 1 134 ? -2.267 -1.245 5.280 1.00 87.62 134 VAL A O 1
ATOM 1039 N N . SER A 1 135 ? -3.331 -3.012 4.395 1.00 89.88 135 SER A N 1
ATOM 1040 C CA . SER A 1 135 ? -2.444 -3.191 3.251 1.00 89.88 135 SER A CA 1
ATOM 1041 C C . SER A 1 135 ? -3.041 -2.588 1.979 1.00 89.88 135 SER A C 1
ATOM 1043 O O . SER A 1 135 ? -4.260 -2.486 1.807 1.00 89.88 135 SER A O 1
ATOM 1045 N N . TYR A 1 136 ? -2.165 -2.149 1.082 1.00 89.12 136 TYR A N 1
ATOM 1046 C CA . TYR A 1 136 ? -2.516 -1.563 -0.202 1.00 89.12 136 TYR A CA 1
ATOM 1047 C C . TYR A 1 136 ? -1.764 -2.271 -1.323 1.00 89.12 136 TYR A C 1
ATOM 1049 O O . TYR A 1 136 ? -0.534 -2.296 -1.356 1.00 89.12 136 TYR A O 1
ATOM 1057 N N . GLN A 1 137 ? -2.511 -2.840 -2.267 1.00 87.56 137 GLN A N 1
ATOM 1058 C CA . GLN A 1 137 ? -1.924 -3.533 -3.406 1.00 87.56 137 GLN A CA 1
ATOM 1059 C C . GLN A 1 137 ? -1.424 -2.521 -4.440 1.00 87.56 137 GLN A C 1
ATOM 1061 O O . GLN A 1 137 ? -2.207 -1.878 -5.146 1.00 87.56 137 GLN A O 1
ATOM 1066 N N . VAL A 1 138 ? -0.103 -2.396 -4.560 1.00 84.44 138 VAL A N 1
ATOM 1067 C CA . VAL A 1 138 ? 0.533 -1.545 -5.570 1.00 84.44 138 VAL A CA 1
ATOM 1068 C C . VAL A 1 138 ? 1.124 -2.400 -6.678 1.00 84.44 138 VAL A C 1
ATOM 1070 O O . VAL A 1 138 ? 1.923 -3.298 -6.441 1.00 84.44 138 VAL A O 1
ATOM 1073 N N . THR A 1 139 ? 0.773 -2.070 -7.918 1.00 83.31 139 THR A N 1
ATOM 1074 C CA . THR A 1 139 ? 1.462 -2.585 -9.103 1.00 83.31 139 THR A CA 1
ATOM 1075 C C . THR A 1 139 ? 2.543 -1.585 -9.505 1.00 83.31 139 THR A C 1
ATOM 1077 O O . THR A 1 139 ? 2.231 -0.493 -9.990 1.00 83.31 139 THR A O 1
ATOM 1080 N N . LEU A 1 140 ? 3.800 -1.953 -9.267 1.00 80.75 140 LEU A N 1
ATOM 1081 C CA . LEU A 1 140 ? 4.995 -1.218 -9.692 1.00 80.75 140 LEU A CA 1
ATOM 1082 C C . LEU A 1 140 ? 5.618 -1.937 -10.894 1.00 80.75 140 LEU A C 1
ATOM 1084 O O . LEU A 1 140 ? 5.561 -3.167 -10.956 1.00 80.75 140 LEU A O 1
ATOM 1088 N N . LEU A 1 141 ? 6.195 -1.194 -11.841 1.00 81.12 141 LEU A N 1
ATOM 1089 C CA . LEU A 1 141 ? 6.926 -1.778 -12.972 1.00 81.12 141 LEU A CA 1
ATOM 1090 C C . LEU A 1 141 ? 8.255 -2.368 -12.503 1.00 81.12 141 LEU A C 1
ATOM 1092 O O . LEU A 1 141 ? 8.696 -3.383 -13.037 1.00 81.12 141 LEU A O 1
ATOM 1096 N N . SER A 1 142 ? 8.877 -1.742 -11.504 1.00 82.44 142 SER A N 1
ATOM 1097 C CA . SER A 1 142 ? 10.153 -2.168 -10.946 1.00 82.44 142 SER A CA 1
ATOM 1098 C C . SER A 1 142 ? 9.953 -3.065 -9.717 1.00 82.44 142 SER A C 1
ATOM 1100 O O . SER A 1 142 ? 9.519 -2.568 -8.675 1.00 82.44 142 SER A O 1
ATOM 1102 N N . PRO A 1 143 ? 10.312 -4.364 -9.772 1.00 79.44 143 PRO A N 1
ATOM 1103 C CA . PRO A 1 143 ? 10.118 -5.283 -8.647 1.00 79.44 143 PRO A CA 1
ATOM 1104 C C . PRO A 1 143 ? 10.869 -4.858 -7.382 1.00 79.44 143 PRO A C 1
ATOM 1106 O O . PRO A 1 143 ? 10.332 -4.960 -6.287 1.00 79.44 143 PRO A O 1
ATOM 1109 N N . TRP A 1 144 ? 12.072 -4.292 -7.537 1.00 79.88 144 TRP A N 1
ATOM 1110 C CA . TRP A 1 144 ? 12.926 -3.871 -6.419 1.00 79.88 144 TRP A CA 1
ATOM 1111 C C . TRP A 1 144 ? 12.306 -2.776 -5.536 1.00 79.88 144 TRP A C 1
ATOM 1113 O O . TRP A 1 144 ? 12.700 -2.618 -4.385 1.00 79.88 144 TRP A O 1
ATOM 1123 N N . LEU A 1 145 ? 11.335 -2.012 -6.050 1.00 78.19 145 LEU A N 1
ATOM 1124 C CA . LEU A 1 145 ? 10.641 -0.993 -5.260 1.00 78.19 145 LEU A CA 1
ATOM 1125 C C . LEU A 1 145 ? 9.615 -1.596 -4.290 1.00 78.19 145 LEU A C 1
ATOM 1127 O O . LEU A 1 145 ? 9.254 -0.930 -3.322 1.00 78.19 145 LEU A O 1
ATOM 1131 N N . GLN A 1 146 ? 9.146 -2.827 -4.525 1.00 78.31 146 GLN A N 1
ATOM 1132 C CA . GLN A 1 146 ? 8.204 -3.502 -3.623 1.00 78.31 146 GLN A CA 1
ATOM 1133 C C . GLN A 1 146 ? 8.854 -3.810 -2.270 1.00 78.31 146 GLN A C 1
ATOM 1135 O O . GLN A 1 146 ? 8.208 -3.665 -1.238 1.00 78.31 146 GLN A O 1
ATOM 1140 N N . ASP A 1 147 ? 10.144 -4.145 -2.273 1.00 80.56 147 ASP A N 1
ATOM 1141 C CA . ASP A 1 147 ? 10.892 -4.469 -1.055 1.00 80.56 147 ASP A CA 1
ATOM 1142 C C . ASP A 1 147 ? 11.196 -3.229 -0.197 1.00 80.56 147 ASP A C 1
ATOM 1144 O O . ASP A 1 147 ? 11.416 -3.338 1.008 1.00 80.56 147 ASP A O 1
ATOM 1148 N N . LEU A 1 148 ? 11.210 -2.035 -0.800 1.00 79.75 148 LEU A N 1
ATOM 1149 C CA . LEU A 1 148 ? 11.538 -0.790 -0.099 1.00 79.75 148 LEU A CA 1
ATOM 1150 C C . LEU A 1 148 ? 10.366 -0.196 0.676 1.00 79.75 148 LEU A C 1
ATOM 1152 O O . LEU A 1 148 ? 10.580 0.541 1.640 1.00 79.75 148 LEU A O 1
ATOM 1156 N N . PHE A 1 149 ? 9.138 -0.489 0.257 1.00 75.94 149 PHE A N 1
ATOM 1157 C CA . PHE A 1 149 ? 7.942 0.069 0.864 1.00 75.94 149 PHE A CA 1
ATOM 1158 C C . PHE A 1 149 ? 7.011 -1.063 1.279 1.00 75.94 149 PHE A C 1
ATOM 1160 O O . PHE A 1 149 ? 6.319 -1.625 0.428 1.00 75.94 149 PHE A O 1
ATOM 1167 N N . PRO A 1 150 ? 6.918 -1.376 2.583 1.00 78.25 150 PRO A N 1
ATOM 1168 C CA . PRO A 1 150 ? 5.807 -2.172 3.059 1.00 78.25 150 PRO A CA 1
ATOM 1169 C C . PRO A 1 150 ? 4.561 -1.305 2.875 1.00 78.25 150 PRO A C 1
ATOM 1171 O O . PRO A 1 150 ? 4.325 -0.383 3.651 1.00 78.25 150 PRO A O 1
ATOM 1174 N N . PHE A 1 151 ? 3.790 -1.527 1.807 1.00 84.50 151 PHE A N 1
ATOM 1175 C CA . PHE A 1 151 ? 2.533 -0.814 1.541 1.00 84.50 151 PHE A CA 1
ATOM 1176 C C . PHE A 1 151 ? 1.441 -1.281 2.513 1.00 84.50 151 PHE A C 1
ATOM 1178 O O . PHE A 1 151 ? 0.377 -1.747 2.120 1.00 84.50 151 PHE A O 1
ATOM 1185 N N . SER A 1 152 ? 1.737 -1.178 3.801 1.00 87.62 152 SER A N 1
ATOM 1186 C CA . SER A 1 152 ? 0.921 -1.563 4.934 1.00 87.62 152 SER A CA 1
ATOM 1187 C C . SER A 1 152 ? 1.059 -0.505 6.019 1.00 87.62 152 SER A C 1
ATOM 1189 O O . SER A 1 152 ? 2.167 -0.056 6.313 1.00 87.62 152 SER A O 1
ATOM 1191 N N . ALA A 1 153 ? -0.055 -0.134 6.631 1.00 86.81 153 ALA A N 1
ATOM 1192 C CA . ALA A 1 153 ? -0.096 0.753 7.779 1.00 86.81 153 ALA A CA 1
ATOM 1193 C C . ALA A 1 153 ? -0.775 0.034 8.943 1.00 86.81 153 ALA A C 1
ATOM 1195 O O . ALA A 1 153 ? -1.880 -0.492 8.809 1.00 86.81 153 ALA A O 1
ATOM 1196 N N . ASP A 1 154 ? -0.107 0.034 10.090 1.00 86.50 154 ASP A N 1
ATOM 1197 C CA . ASP A 1 154 ? -0.611 -0.592 11.303 1.00 86.50 154 ASP A CA 1
ATOM 1198 C C . ASP A 1 154 ? -1.271 0.445 12.213 1.00 86.50 154 ASP A C 1
ATOM 1200 O O . ASP A 1 154 ? -0.754 1.546 12.412 1.00 86.50 154 ASP A O 1
ATOM 1204 N N . ILE A 1 155 ? -2.392 0.068 12.823 1.00 84.88 155 ILE A N 1
ATOM 1205 C CA . ILE A 1 155 ? -3.089 0.869 13.827 1.00 84.88 155 ILE A CA 1
ATOM 1206 C C . ILE A 1 155 ? -3.295 0.020 15.073 1.00 84.88 155 ILE A C 1
ATOM 1208 O O . ILE A 1 155 ? -3.790 -1.105 15.000 1.00 84.88 155 ILE A O 1
ATOM 1212 N N . LEU A 1 156 ? -2.974 0.597 16.227 1.00 83.62 156 LEU A N 1
ATOM 1213 C CA . LEU A 1 156 ? -3.367 0.071 17.525 1.00 83.62 156 LEU A CA 1
ATOM 1214 C C . LEU A 1 156 ? -4.596 0.829 18.025 1.00 83.62 156 LEU A C 1
ATOM 1216 O O . LEU A 1 156 ? -4.592 2.058 18.087 1.00 83.62 156 LEU A O 1
ATOM 1220 N N . VAL A 1 157 ? -5.635 0.097 18.406 1.00 77.56 157 VAL A N 1
ATOM 1221 C CA . VAL A 1 157 ? -6.899 0.669 18.862 1.00 77.56 157 VAL A CA 1
ATOM 1222 C C . VAL A 1 157 ? -7.229 0.142 20.244 1.00 77.56 157 VAL A C 1
ATOM 1224 O O . VAL A 1 157 ? -7.197 -1.063 20.485 1.00 77.56 157 VAL A O 1
ATOM 1227 N N . LYS A 1 158 ? -7.570 1.053 21.153 1.00 75.38 158 LYS A N 1
ATOM 1228 C CA . LYS A 1 158 ? -8.023 0.714 22.499 1.00 75.38 158 LYS A CA 1
ATOM 1229 C C . LYS A 1 158 ? -9.534 0.485 22.502 1.00 75.38 158 LYS A C 1
ATOM 1231 O O . LYS A 1 158 ? -10.275 1.332 22.010 1.00 75.38 158 LYS A O 1
ATOM 1236 N N . HIS A 1 159 ? -9.976 -0.639 23.057 1.00 70.00 159 HIS A N 1
ATOM 1237 C CA . HIS A 1 159 ? -11.385 -0.887 23.345 1.00 70.00 159 HIS A CA 1
ATOM 1238 C C . HIS A 1 159 ? -11.762 -0.141 24.626 1.00 70.00 159 HIS A C 1
ATOM 1240 O O . HIS A 1 159 ? -11.153 -0.345 25.679 1.00 70.00 159 HIS A O 1
ATOM 1246 N N . GLU A 1 160 ? -12.756 0.740 24.540 1.00 60.16 160 GLU A N 1
ATOM 1247 C CA . GLU A 1 160 ? -13.358 1.340 25.729 1.00 60.16 160 GLU A CA 1
ATOM 1248 C C . GLU A 1 160 ? -14.528 0.458 26.200 1.00 60.16 160 GLU A C 1
ATOM 1250 O O . GLU A 1 160 ? -15.431 0.178 25.401 1.00 60.16 160 GLU A O 1
ATOM 1255 N N . PRO A 1 161 ? -14.529 -0.008 27.465 1.00 55.03 161 PRO A N 1
ATOM 1256 C CA . PRO A 1 161 ? -15.673 -0.722 28.017 1.00 55.03 161 PRO A CA 1
ATOM 1257 C C . PRO A 1 161 ? -16.870 0.232 28.132 1.00 55.03 161 PRO A C 1
ATOM 1259 O O . PRO A 1 161 ? -16.712 1.387 28.534 1.00 55.03 161 PRO A O 1
ATOM 1262 N N . GLU A 1 162 ? -18.064 -0.246 27.768 1.00 53.53 162 GLU A N 1
ATOM 1263 C CA . GLU A 1 162 ? -19.309 0.499 27.992 1.00 53.53 162 GLU A CA 1
ATOM 1264 C C . GLU A 1 162 ? -19.489 0.729 29.502 1.00 53.53 162 GLU A C 1
ATOM 1266 O O . GLU A 1 162 ? -19.392 -0.212 30.291 1.00 53.53 162 GLU A O 1
ATOM 1271 N N . ARG A 1 163 ? -19.664 1.997 29.895 1.00 46.06 163 ARG A N 1
ATOM 1272 C CA . ARG A 1 163 ? -20.008 2.399 31.266 1.00 46.06 163 ARG A CA 1
ATOM 1273 C C . ARG A 1 163 ? -21.503 2.288 31.502 1.00 46.06 163 ARG A C 1
ATOM 1275 O O . ARG A 1 163 ? -22.251 2.688 30.582 1.00 46.06 163 ARG A O 1
#